Protein AF-A0A1Q7WWD0-F1 (afdb_monomer_lite)

Sequence (145 aa):
MQFYPPGFSPFISQISCDKTHWCASLHINSLECTLGFKFCNPACTEPTNFAFIQMNGIPTGPPGPASANASTFTPNPETLFMNQGDNLRITIKDTPVGLINIIDDLTTGKSGFMVASAKNGFQSLHVKNCSPVNFSFHPEFSTAK

Structure (mmCIF, N/CA/C/O backbone):
data_AF-A0A1Q7WWD0-F1
#
_entry.id   AF-A0A1Q7WWD0-F1
#
loop_
_atom_site.group_PDB
_atom_site.id
_atom_site.type_symbol
_atom_site.label_atom_id
_atom_site.label_alt_id
_atom_site.label_comp_id
_atom_site.label_asym_id
_atom_site.label_entity_id
_atom_site.label_seq_id
_atom_site.pdbx_PDB_ins_code
_atom_site.Cartn_x
_atom_site.Cartn_y
_atom_site.Cartn_z
_atom_site.occupancy
_atom_site.B_iso_or_equiv
_atom_site.auth_seq_id
_atom_site.auth_comp_id
_atom_site.auth_asym_id
_atom_site.auth_atom_id
_atom_site.pdbx_PDB_model_num
ATOM 1 N N . MET A 1 1 ? 3.631 -3.968 3.513 1.00 93.25 1 MET A N 1
ATOM 2 C CA . MET A 1 1 ? 2.602 -3.159 4.204 1.00 93.25 1 MET A CA 1
ATOM 3 C C . MET A 1 1 ? 3.302 -2.214 5.160 1.00 93.25 1 MET A C 1
ATOM 5 O O . MET A 1 1 ? 4.271 -2.641 5.774 1.00 93.25 1 MET A O 1
ATOM 9 N N . GLN A 1 2 ? 2.842 -0.972 5.274 1.00 96.00 2 GLN A N 1
ATOM 10 C CA . GLN A 1 2 ? 3.433 0.042 6.150 1.00 96.00 2 GLN A CA 1
ATOM 11 C C . GLN A 1 2 ? 2.339 0.785 6.919 1.00 96.00 2 GLN A C 1
ATOM 13 O O . GLN A 1 2 ? 1.293 1.078 6.348 1.00 96.00 2 GLN A O 1
ATOM 18 N N . PHE A 1 3 ? 2.588 1.079 8.197 1.00 96.94 3 PHE A N 1
ATOM 19 C CA . PHE A 1 3 ? 1.743 1.938 9.029 1.00 96.94 3 PHE A CA 1
ATOM 20 C C . PHE A 1 3 ? 2.274 3.368 9.042 1.00 96.94 3 PHE A C 1
ATOM 22 O O . PHE A 1 3 ? 3.485 3.584 8.985 1.00 96.94 3 PHE A O 1
ATOM 29 N N . TYR A 1 4 ? 1.365 4.327 9.179 1.00 97.00 4 TYR A N 1
ATOM 30 C CA . TYR A 1 4 ? 1.680 5.747 9.222 1.00 97.00 4 TYR A CA 1
ATOM 31 C C . TYR A 1 4 ? 1.057 6.396 10.459 1.00 97.00 4 TYR A C 1
ATOM 33 O O . TYR A 1 4 ? -0.149 6.227 10.673 1.00 97.00 4 TYR A O 1
ATOM 41 N N . PRO A 1 5 ? 1.852 7.115 11.274 1.00 96.31 5 PRO A N 1
ATOM 42 C CA . PRO A 1 5 ? 1.366 7.745 12.494 1.00 96.31 5 PRO A CA 1
ATOM 43 C C . PRO A 1 5 ? 0.474 8.953 12.181 1.00 96.31 5 PRO A C 1
ATOM 45 O O . PRO A 1 5 ? 0.606 9.538 11.103 1.00 96.31 5 PRO A O 1
ATOM 48 N N . PRO A 1 6 ? -0.388 9.381 13.117 1.00 96.19 6 PRO A N 1
ATOM 49 C CA . PRO A 1 6 ? -1.139 10.630 12.999 1.00 96.19 6 PRO A CA 1
ATOM 50 C C . PRO A 1 6 ? -0.253 11.884 13.129 1.00 96.19 6 PRO A C 1
ATOM 52 O O . PRO A 1 6 ? 0.865 11.826 13.639 1.00 96.19 6 PRO A O 1
ATOM 55 N N . GLY A 1 7 ? -0.788 13.042 12.722 1.00 93.12 7 GLY A N 1
ATOM 56 C CA . GLY A 1 7 ? -0.277 14.374 13.097 1.00 93.12 7 GLY A CA 1
ATOM 57 C C . GLY A 1 7 ? 0.348 15.196 11.964 1.00 93.12 7 GLY A C 1
ATOM 58 O O . GLY A 1 7 ? 0.242 16.422 11.971 1.00 93.12 7 GLY A O 1
ATOM 59 N N . PHE A 1 8 ? 0.909 14.549 10.944 1.00 89.94 8 PHE A N 1
ATOM 60 C CA . PHE A 1 8 ? 1.587 15.182 9.807 1.00 89.94 8 PHE A CA 1
ATOM 61 C C . PHE A 1 8 ? 0.764 15.012 8.523 1.00 89.94 8 PHE A C 1
ATOM 63 O O . PHE A 1 8 ? 1.208 14.402 7.557 1.00 89.94 8 PHE A O 1
ATOM 70 N N . SER A 1 9 ? -0.485 15.476 8.533 1.00 90.75 9 SER A N 1
ATOM 71 C CA . SER A 1 9 ? -1.386 15.441 7.368 1.00 90.75 9 SER A CA 1
ATOM 72 C C . SER A 1 9 ? -1.182 16.682 6.482 1.00 90.75 9 SER A C 1
ATOM 74 O O . SER A 1 9 ? -0.931 17.757 7.036 1.00 90.75 9 SER A O 1
ATOM 76 N N . PRO A 1 10 ? -1.379 16.611 5.147 1.00 92.44 10 PRO A N 1
ATOM 77 C CA . PRO A 1 10 ? -1.890 15.474 4.366 1.00 92.44 10 PRO A CA 1
ATOM 78 C C . PRO A 1 10 ? -0.797 14.576 3.770 1.00 92.44 10 PRO A C 1
ATOM 80 O O . PRO A 1 10 ? 0.284 15.042 3.422 1.00 92.44 10 PRO A O 1
ATOM 83 N N . PHE A 1 11 ? -1.127 13.299 3.563 1.00 93.81 11 PHE A N 1
ATOM 84 C CA . PHE A 1 11 ? -0.194 12.267 3.097 1.00 93.81 11 PHE A CA 1
ATOM 85 C C . PHE A 1 11 ? 0.538 12.616 1.791 1.00 93.81 11 PHE A C 1
ATOM 87 O O . PHE A 1 11 ? 1.713 12.314 1.647 1.00 93.81 11 PHE A O 1
ATOM 94 N N . ILE A 1 12 ? -0.121 13.299 0.851 1.00 91.50 12 ILE A N 1
ATOM 95 C CA . ILE A 1 12 ? 0.468 13.660 -0.450 1.00 91.50 12 ILE A CA 1
ATOM 96 C C . ILE A 1 12 ? 1.745 14.517 -0.356 1.00 91.50 12 ILE A C 1
ATOM 98 O O . ILE A 1 12 ? 2.542 14.526 -1.289 1.00 91.50 12 ILE A O 1
ATOM 102 N N . SER A 1 13 ? 1.946 15.246 0.743 1.00 91.62 13 SER A N 1
ATOM 103 C CA . SER A 1 13 ? 3.125 16.099 0.957 1.00 91.62 13 SER A CA 1
ATOM 104 C C . SER A 1 13 ? 3.831 15.856 2.291 1.00 91.62 13 SER A C 1
ATOM 106 O O . SER A 1 13 ? 4.805 16.539 2.602 1.00 91.62 13 SER A O 1
ATOM 108 N N . GLN A 1 14 ? 3.327 14.922 3.094 1.00 93.12 14 GLN A N 1
ATOM 109 C CA . GLN A 1 14 ? 3.801 14.607 4.438 1.00 93.12 14 GLN A CA 1
ATOM 110 C C . GLN A 1 14 ? 3.719 13.085 4.649 1.00 93.12 14 GLN A C 1
ATOM 112 O O . GLN A 1 14 ? 3.901 12.329 3.702 1.00 93.12 14 GLN A O 1
ATOM 117 N N . ILE A 1 15 ? 3.482 12.607 5.876 1.00 89.88 15 ILE A N 1
ATOM 118 C CA . ILE A 1 15 ? 3.511 11.167 6.187 1.00 89.88 15 ILE A CA 1
ATOM 119 C C . ILE A 1 15 ? 2.213 10.623 6.784 1.00 89.88 15 ILE A C 1
ATOM 121 O O . ILE A 1 15 ? 2.095 9.410 6.901 1.00 89.88 15 ILE A O 1
ATOM 125 N N . SER A 1 16 ? 1.244 11.462 7.166 1.00 93.56 16 SER A N 1
ATOM 126 C CA . SER A 1 16 ? 0.027 11.015 7.862 1.00 93.56 16 SER A CA 1
ATOM 127 C C . SER A 1 16 ? -1.222 11.116 6.992 1.00 93.56 16 SER A C 1
ATOM 129 O O . SER A 1 16 ? -1.396 12.073 6.238 1.00 93.56 16 SER A O 1
ATOM 131 N N . CYS A 1 17 ? -2.139 10.159 7.153 1.00 93.56 17 CYS A N 1
ATOM 132 C CA . CYS A 1 17 ? -3.445 10.197 6.493 1.00 93.56 17 CYS A CA 1
ATOM 133 C C . CYS A 1 17 ? -4.377 11.267 7.072 1.00 93.56 17 CYS A C 1
ATOM 135 O O . CYS A 1 17 ? -5.096 11.917 6.318 1.00 93.56 17 CYS A O 1
ATOM 137 N N . ASP A 1 18 ? -4.356 11.459 8.392 1.00 94.00 18 ASP A N 1
ATOM 138 C CA . ASP A 1 18 ? -5.056 12.549 9.066 1.00 94.00 18 ASP A CA 1
ATOM 139 C C . ASP A 1 18 ? -4.302 13.004 10.339 1.00 94.00 18 ASP A C 1
ATOM 141 O O . ASP A 1 18 ? -3.117 12.710 10.535 1.00 94.00 18 ASP A O 1
ATOM 145 N N . LYS A 1 19 ? -4.965 13.801 11.185 1.00 94.69 19 LYS A N 1
ATOM 146 C CA . LYS A 1 19 ? -4.366 14.381 12.395 1.00 94.69 19 LYS A CA 1
ATOM 147 C C . LYS A 1 19 ? -4.439 13.493 13.640 1.00 94.69 19 LYS A C 1
ATOM 149 O O . LYS A 1 19 ? -3.732 13.798 14.594 1.00 94.69 19 LYS A O 1
ATOM 154 N N . THR A 1 20 ? -5.286 12.467 13.677 1.00 96.69 20 THR A N 1
ATOM 155 C CA . THR A 1 20 ? -5.661 11.781 14.932 1.00 96.69 20 THR A CA 1
ATOM 156 C C . THR A 1 20 ? -5.610 10.262 14.860 1.00 96.69 20 THR A C 1
ATOM 158 O O . THR A 1 20 ? -5.529 9.617 15.902 1.00 96.69 20 THR A O 1
ATOM 161 N N . HIS A 1 21 ? -5.617 9.689 13.663 1.00 97.75 21 HIS A N 1
ATOM 162 C CA . HIS A 1 21 ? -5.656 8.258 13.433 1.00 97.75 21 HIS A CA 1
ATOM 163 C C . HIS A 1 21 ? -4.414 7.768 12.682 1.00 97.75 21 HIS A C 1
ATOM 165 O O . HIS A 1 21 ? -3.835 8.445 11.828 1.00 97.75 21 HIS A O 1
ATOM 171 N N . TRP A 1 22 ? -4.037 6.534 12.983 1.00 97.94 22 TRP A N 1
ATOM 172 C CA . TRP A 1 22 ? -3.152 5.735 12.157 1.00 97.94 22 TRP A CA 1
ATOM 173 C C . TRP A 1 22 ? -3.873 5.300 10.885 1.00 97.94 22 TRP A C 1
ATOM 175 O O . TRP A 1 22 ? -5.083 5.074 10.869 1.00 97.94 22 TRP A O 1
ATOM 185 N N . CYS A 1 23 ? -3.099 5.094 9.832 1.00 97.62 23 CYS A N 1
ATOM 186 C CA . CYS A 1 23 ? -3.538 4.388 8.637 1.00 97.62 23 CYS A CA 1
ATOM 187 C C . CYS A 1 23 ? -2.437 3.431 8.179 1.00 97.62 23 CYS A C 1
ATOM 189 O O . CYS A 1 23 ? -1.315 3.456 8.692 1.00 97.62 23 CYS A O 1
ATOM 191 N N . ALA A 1 24 ? -2.746 2.588 7.200 1.00 98.25 24 ALA A N 1
ATOM 192 C CA . ALA A 1 24 ? -1.772 1.690 6.601 1.00 98.25 24 ALA A CA 1
ATOM 193 C C . ALA A 1 24 ? -1.878 1.683 5.076 1.00 98.25 24 ALA A C 1
ATOM 195 O O . ALA A 1 24 ? -2.928 2.005 4.516 1.00 98.25 24 ALA A O 1
ATOM 196 N N . SER A 1 25 ? -0.803 1.276 4.407 1.00 97.69 25 SER A N 1
ATOM 197 C CA . SER A 1 25 ? -0.771 1.052 2.962 1.00 97.69 25 SER A CA 1
ATOM 198 C C . SER A 1 25 ? -0.156 -0.300 2.602 1.00 97.69 25 SER A C 1
ATOM 200 O O . SER A 1 25 ? 0.670 -0.872 3.326 1.00 97.69 25 SER A O 1
ATOM 202 N N . LEU A 1 26 ? -0.550 -0.810 1.439 1.00 97.88 26 LEU A N 1
ATOM 203 C CA . LEU A 1 26 ? 0.172 -1.829 0.703 1.00 97.88 26 LEU A CA 1
ATOM 204 C C . LEU A 1 26 ? 1.100 -1.145 -0.305 1.00 97.88 26 LEU A C 1
ATOM 206 O O . LEU A 1 26 ? 0.650 -0.551 -1.283 1.00 97.88 26 LEU A O 1
ATOM 210 N N . HIS A 1 27 ? 2.398 -1.256 -0.034 1.00 93.56 27 HIS A N 1
ATOM 211 C CA . HIS A 1 27 ? 3.484 -0.702 -0.831 1.00 93.56 27 HIS A CA 1
ATOM 212 C C . HIS A 1 27 ? 4.318 -1.832 -1.438 1.00 93.56 27 HIS A C 1
ATOM 214 O O . HIS A 1 27 ? 4.706 -2.744 -0.699 1.00 93.56 27 HIS A O 1
ATOM 220 N N . ILE A 1 28 ? 4.565 -1.796 -2.752 1.00 94.44 28 ILE A N 1
ATOM 221 C CA . ILE A 1 28 ? 5.385 -2.793 -3.464 1.00 94.44 28 ILE A CA 1
ATOM 222 C C . ILE A 1 28 ? 6.285 -2.102 -4.489 1.00 94.44 28 ILE A C 1
ATOM 224 O O . ILE A 1 28 ? 5.795 -1.437 -5.404 1.00 94.44 28 ILE A O 1
ATOM 228 N N . ASN A 1 29 ? 7.590 -2.342 -4.384 1.00 90.38 29 ASN A N 1
ATOM 229 C CA . ASN A 1 29 ? 8.594 -1.889 -5.339 1.00 90.38 29 ASN A CA 1
ATOM 230 C C . ASN A 1 29 ? 8.903 -3.005 -6.345 1.00 90.38 29 ASN A C 1
ATOM 232 O O . ASN A 1 29 ? 9.156 -4.145 -5.958 1.00 90.38 29 ASN A O 1
ATOM 236 N N . SER A 1 30 ? 8.882 -2.677 -7.638 1.00 88.81 30 SER A N 1
ATOM 237 C CA . SER A 1 30 ? 9.383 -3.568 -8.693 1.00 88.81 30 SER A CA 1
ATOM 238 C C . SER A 1 30 ? 10.900 -3.434 -8.871 1.00 88.81 30 SER A C 1
ATOM 240 O O . SER A 1 30 ? 11.529 -2.515 -8.350 1.00 88.81 30 SER A O 1
ATOM 242 N N . LEU A 1 31 ? 11.496 -4.357 -9.627 1.00 88.56 31 LEU A N 1
ATOM 243 C CA . LEU A 1 31 ? 12.927 -4.353 -9.920 1.00 88.56 31 LEU A CA 1
ATOM 244 C C . LEU A 1 31 ? 13.331 -3.126 -10.763 1.00 88.56 31 LEU A C 1
ATOM 246 O O . LEU A 1 31 ? 12.938 -3.015 -11.922 1.00 88.56 31 LEU A O 1
ATOM 250 N N . GLU A 1 32 ? 14.167 -2.249 -10.207 1.00 89.19 32 GLU A N 1
ATOM 251 C CA . GLU A 1 32 ? 14.778 -1.113 -10.925 1.00 89.19 32 GLU A CA 1
ATOM 252 C C . GLU A 1 32 ? 16.126 -1.474 -11.569 1.00 89.19 32 GLU A C 1
ATOM 254 O O . GLU A 1 32 ? 16.470 -0.998 -12.655 1.00 89.19 32 GLU A O 1
ATOM 259 N N . CYS A 1 33 ? 16.902 -2.322 -10.893 1.00 91.06 33 CYS A N 1
ATOM 260 C CA . CYS A 1 33 ? 18.283 -2.621 -11.247 1.00 91.06 33 CYS A CA 1
ATOM 261 C C . CYS A 1 33 ? 18.516 -4.122 -11.382 1.00 91.06 33 CYS A C 1
ATOM 263 O O . CYS A 1 33 ? 17.983 -4.928 -10.625 1.00 91.06 33 CYS A O 1
ATOM 265 N N . THR A 1 34 ? 19.395 -4.514 -12.298 1.00 90.00 34 THR A N 1
ATOM 266 C CA . THR A 1 34 ? 19.917 -5.888 -12.331 1.00 90.00 34 THR A CA 1
ATOM 267 C C . THR A 1 34 ? 20.870 -6.143 -11.158 1.00 90.00 34 THR A C 1
ATOM 269 O O . THR A 1 34 ? 21.444 -5.203 -10.605 1.00 90.00 34 THR A O 1
ATOM 272 N N . LEU A 1 35 ? 21.097 -7.419 -10.826 1.00 90.25 35 LEU A N 1
ATOM 273 C CA . LEU A 1 35 ? 21.993 -7.839 -9.746 1.00 90.25 35 LEU A CA 1
ATOM 274 C C . LEU A 1 35 ? 23.365 -7.142 -9.812 1.00 90.25 35 LEU A C 1
ATOM 276 O O . LEU A 1 35 ? 24.020 -7.123 -10.857 1.00 90.25 35 LEU A O 1
ATOM 280 N N . GLY A 1 36 ? 23.807 -6.600 -8.674 1.00 91.25 36 GLY A N 1
ATOM 281 C CA . GLY A 1 36 ? 25.077 -5.878 -8.563 1.00 91.25 36 GLY A CA 1
ATOM 282 C C . GLY A 1 36 ? 25.090 -4.525 -9.277 1.00 91.25 36 GLY A C 1
ATOM 283 O O . GLY A 1 36 ? 26.165 -4.058 -9.637 1.00 91.25 36 GLY A O 1
ATOM 284 N N . PHE A 1 37 ? 23.919 -3.927 -9.527 1.00 91.06 37 PHE A N 1
ATOM 285 C CA . PHE A 1 37 ? 23.762 -2.610 -10.159 1.00 91.06 37 PHE A CA 1
ATOM 286 C C . PHE A 1 37 ? 24.415 -2.491 -11.547 1.00 91.06 37 PHE A C 1
ATOM 288 O O . PHE A 1 37 ? 24.726 -1.394 -12.001 1.00 91.06 37 PHE A O 1
ATOM 295 N N . LYS A 1 38 ? 24.598 -3.614 -12.262 1.00 92.75 38 LYS A N 1
ATOM 296 C CA . LYS A 1 38 ? 25.200 -3.626 -13.614 1.00 92.75 38 LYS A CA 1
ATOM 297 C C . LYS A 1 38 ? 24.422 -2.778 -14.622 1.00 92.75 38 LYS A C 1
ATOM 299 O O . LYS A 1 38 ? 24.983 -2.292 -15.597 1.00 92.75 38 LYS A O 1
ATOM 304 N N . PHE A 1 39 ? 23.126 -2.642 -14.384 1.00 90.94 39 PHE A N 1
ATOM 305 C CA . PHE A 1 39 ? 22.220 -1.759 -15.086 1.00 90.94 39 PHE A CA 1
ATOM 306 C C . PHE A 1 39 ? 21.150 -1.299 -14.099 1.00 90.94 39 PHE A C 1
ATOM 308 O O . PHE A 1 39 ? 20.578 -2.134 -13.395 1.00 90.94 39 PHE A O 1
ATOM 315 N N . CYS A 1 40 ? 20.884 0.001 -14.092 1.00 91.69 40 CYS A N 1
ATOM 316 C CA . CYS A 1 40 ? 19.766 0.649 -13.419 1.00 91.69 40 CYS A CA 1
ATOM 317 C C . CYS A 1 40 ? 19.140 1.615 -14.417 1.00 91.69 40 CYS A C 1
ATOM 319 O O . CYS A 1 40 ? 19.865 2.257 -15.183 1.00 91.69 40 CYS A O 1
ATOM 321 N N . ASN A 1 41 ? 17.817 1.717 -14.415 1.00 90.50 41 ASN A N 1
ATOM 322 C CA . ASN A 1 41 ? 17.120 2.615 -15.319 1.00 90.50 41 ASN A CA 1
ATOM 323 C C . ASN A 1 41 ? 16.642 3.873 -14.581 1.00 90.50 41 ASN A C 1
ATOM 325 O O . ASN A 1 41 ? 15.585 3.834 -13.952 1.00 90.50 41 ASN A O 1
ATOM 329 N N . PRO A 1 42 ? 17.362 5.005 -14.692 1.00 90.31 42 PRO A N 1
ATOM 330 C CA . PRO A 1 42 ? 17.016 6.222 -13.960 1.00 90.31 42 PRO A CA 1
ATOM 331 C C . PRO A 1 42 ? 15.710 6.873 -14.443 1.00 90.31 42 PRO A C 1
ATOM 333 O O . PRO A 1 42 ? 15.234 7.819 -13.825 1.00 90.31 42 PRO A O 1
ATOM 336 N N . ALA A 1 43 ? 15.115 6.400 -15.545 1.00 89.94 43 ALA A N 1
ATOM 337 C CA . ALA A 1 43 ? 13.822 6.895 -16.014 1.00 89.94 43 ALA A CA 1
ATOM 338 C C . ALA A 1 43 ? 12.637 6.390 -15.167 1.00 89.94 43 ALA A C 1
ATOM 340 O O . ALA A 1 43 ? 11.543 6.939 -15.271 1.00 89.94 43 ALA A O 1
ATOM 341 N N . CYS A 1 44 ? 12.835 5.357 -14.343 1.00 88.44 44 CYS A N 1
ATOM 342 C CA . CYS A 1 44 ? 11.821 4.839 -13.427 1.00 88.44 44 CYS A CA 1
ATOM 343 C C . CYS A 1 44 ? 12.447 4.353 -12.118 1.00 88.44 44 CYS A C 1
ATOM 345 O O . CYS A 1 44 ? 12.335 3.180 -11.758 1.00 88.44 44 CYS A O 1
ATOM 347 N N . THR A 1 45 ? 13.099 5.279 -11.416 1.00 87.81 45 THR A N 1
ATOM 348 C CA . THR A 1 45 ? 13.670 5.023 -10.095 1.00 87.81 45 THR A CA 1
ATOM 349 C C . THR A 1 45 ? 12.597 4.667 -9.075 1.00 87.81 45 THR A C 1
ATOM 351 O O . THR A 1 45 ? 11.531 5.280 -9.052 1.00 87.81 45 THR A O 1
ATOM 354 N N . GLU A 1 46 ? 12.882 3.643 -8.269 1.00 86.38 46 GLU A N 1
ATOM 355 C CA . GLU A 1 46 ? 11.997 3.096 -7.242 1.00 86.38 46 GLU A CA 1
ATOM 356 C C . GLU A 1 46 ? 10.552 2.888 -7.741 1.00 86.38 46 GLU A C 1
ATOM 358 O O . GLU A 1 46 ? 9.625 3.527 -7.236 1.00 86.38 46 GLU A O 1
ATOM 363 N N . PRO A 1 47 ? 10.318 1.992 -8.725 1.00 90.81 47 PRO A N 1
ATOM 364 C CA . PRO A 1 47 ? 9.016 1.815 -9.363 1.00 90.81 47 PRO A CA 1
ATOM 365 C C . PRO A 1 47 ? 8.000 1.262 -8.360 1.00 90.81 4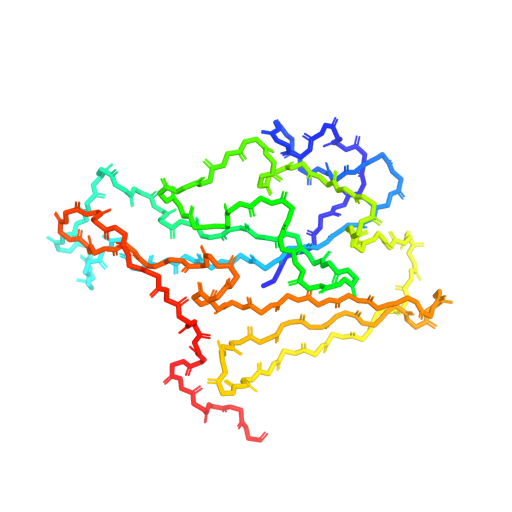7 PRO A C 1
ATOM 367 O O . PRO A 1 47 ? 7.898 0.055 -8.117 1.00 90.81 47 PRO A O 1
ATOM 370 N N . THR A 1 48 ? 7.269 2.193 -7.764 1.00 94.19 48 THR A N 1
ATOM 371 C CA . THR A 1 48 ? 6.520 2.010 -6.531 1.00 94.19 48 THR A CA 1
ATOM 372 C C . THR A 1 48 ? 5.031 1.909 -6.803 1.00 94.19 48 THR A C 1
ATOM 374 O O . THR A 1 48 ? 4.439 2.800 -7.407 1.00 94.19 48 THR A O 1
ATOM 377 N N . ASN A 1 49 ? 4.411 0.852 -6.287 1.00 97.56 49 ASN A N 1
ATOM 378 C CA . ASN A 1 49 ? 2.967 0.793 -6.129 1.00 97.56 49 ASN A CA 1
ATOM 379 C C . ASN A 1 49 ? 2.575 1.282 -4.739 1.00 97.56 49 ASN A C 1
ATOM 381 O O . ASN A 1 49 ? 3.211 0.897 -3.755 1.00 97.56 49 ASN A O 1
ATOM 385 N N . PHE A 1 50 ? 1.483 2.037 -4.652 1.00 97.62 50 PHE A N 1
ATOM 386 C CA . PHE A 1 50 ? 0.936 2.514 -3.386 1.00 97.62 50 PHE A CA 1
ATOM 387 C C . PHE A 1 50 ? -0.589 2.403 -3.367 1.00 97.62 50 PHE A C 1
ATOM 389 O O . PHE A 1 50 ? -1.270 2.946 -4.231 1.00 97.62 50 PHE A O 1
ATOM 396 N N . ALA A 1 51 ? -1.140 1.753 -2.344 1.00 98.44 51 ALA A N 1
ATOM 397 C CA . ALA A 1 51 ? -2.571 1.783 -2.058 1.00 98.44 51 ALA A CA 1
ATOM 398 C C . ALA A 1 51 ? -2.805 1.781 -0.549 1.00 98.44 51 ALA A C 1
ATOM 400 O O . ALA A 1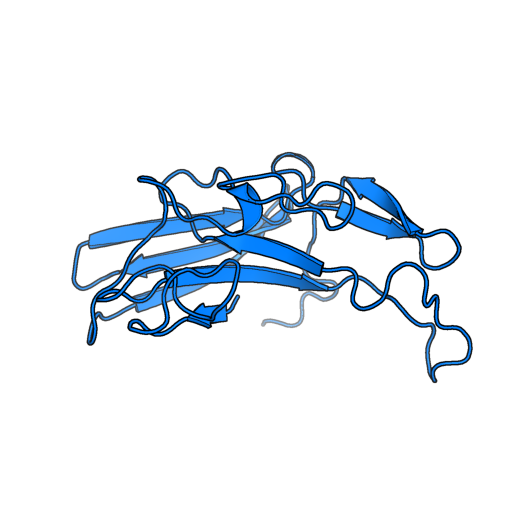 51 ? -2.243 0.941 0.152 1.00 98.44 51 ALA A O 1
ATOM 401 N N . PHE A 1 52 ? -3.665 2.658 -0.036 1.00 98.44 52 PHE A N 1
ATOM 402 C CA . PHE A 1 52 ? -4.119 2.553 1.353 1.00 98.44 52 PHE A CA 1
ATOM 403 C C . PHE A 1 52 ? -4.842 1.221 1.603 1.00 98.44 52 PHE A C 1
ATOM 405 O O . PHE A 1 52 ? -5.436 0.646 0.693 1.00 98.44 52 PHE A O 1
ATOM 412 N N . ILE A 1 53 ? -4.827 0.739 2.845 1.00 98.75 53 ILE A N 1
ATOM 413 C CA . ILE A 1 53 ? -5.731 -0.327 3.283 1.00 98.75 53 ILE A CA 1
ATOM 414 C C . ILE A 1 53 ? -7.153 0.241 3.318 1.00 98.75 53 ILE A C 1
ATOM 416 O O . ILE A 1 53 ? -7.390 1.307 3.889 1.00 98.75 53 ILE A O 1
ATOM 420 N N . GLN A 1 54 ? -8.086 -0.454 2.668 1.00 98.81 54 GLN A N 1
ATOM 421 C CA . GLN A 1 54 ? -9.450 0.023 2.440 1.00 98.81 54 GLN A CA 1
ATOM 422 C C . GLN A 1 54 ? -10.450 -0.970 3.020 1.00 98.81 54 GLN A C 1
ATOM 424 O O . GLN A 1 54 ? -10.264 -2.180 2.908 1.00 98.81 54 GLN A O 1
ATOM 429 N N . MET A 1 55 ? -11.536 -0.482 3.606 1.00 98.81 55 MET A N 1
ATOM 430 C CA . MET A 1 55 ? -12.616 -1.312 4.146 1.00 98.81 55 MET A CA 1
ATOM 431 C C . MET A 1 55 ? -13.318 -2.120 3.043 1.00 98.81 55 MET A C 1
ATOM 433 O O . MET A 1 55 ? -13.776 -3.234 3.283 1.00 98.81 55 MET A O 1
ATOM 437 N N . ASN A 1 56 ? -13.322 -1.608 1.809 1.00 98.56 56 ASN A N 1
ATOM 438 C CA . ASN A 1 56 ? -13.910 -2.262 0.638 1.00 98.56 56 ASN A CA 1
ATOM 439 C C . ASN A 1 56 ? -12.883 -2.903 -0.323 1.00 98.56 56 ASN A C 1
ATOM 441 O O . ASN A 1 56 ? -13.272 -3.493 -1.332 1.00 98.56 56 ASN A O 1
ATOM 445 N N . GLY A 1 57 ? -11.580 -2.775 -0.046 1.00 98.25 57 GLY A N 1
ATOM 446 C CA . GLY A 1 57 ? -10.503 -3.299 -0.895 1.00 98.25 57 GLY A CA 1
ATOM 447 C C . GLY A 1 57 ? -10.290 -2.594 -2.243 1.00 98.25 57 GLY A C 1
ATOM 448 O O . GLY A 1 57 ? -9.527 -3.111 -3.064 1.00 98.25 57 GLY A O 1
ATOM 449 N N . ILE A 1 58 ? -10.934 -1.446 -2.484 1.00 98.62 58 ILE A N 1
ATOM 450 C CA . ILE A 1 58 ? -10.815 -0.648 -3.714 1.00 98.62 58 ILE A CA 1
ATOM 451 C C . ILE A 1 58 ? -9.852 0.521 -3.461 1.00 98.62 58 ILE A C 1
ATOM 453 O O . ILE A 1 58 ? -10.153 1.356 -2.612 1.00 98.62 58 ILE A O 1
ATOM 457 N N . PRO A 1 59 ? -8.719 0.630 -4.180 1.00 98.50 59 PRO A N 1
ATOM 458 C CA . PRO A 1 59 ? -7.769 1.728 -3.995 1.00 98.50 59 PRO A CA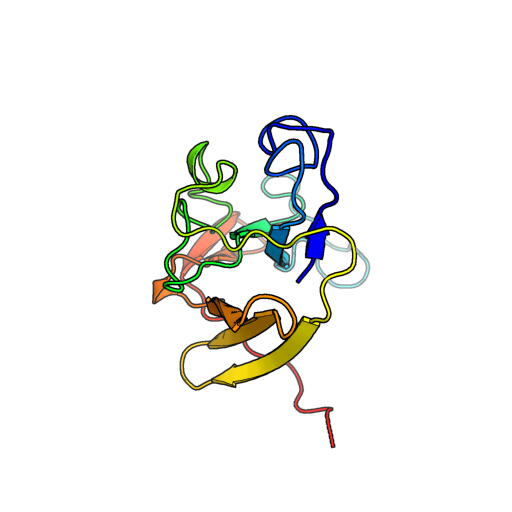 1
ATOM 459 C C . PRO A 1 59 ? -8.404 3.120 -4.137 1.00 98.50 59 PRO A C 1
ATOM 461 O O . PRO A 1 59 ? -9.270 3.334 -4.984 1.00 98.50 59 PRO A O 1
ATOM 464 N N . THR A 1 60 ? -7.916 4.095 -3.363 1.00 98.25 60 THR A N 1
ATOM 465 C CA . THR A 1 60 ? -8.369 5.500 -3.433 1.00 98.25 60 THR A CA 1
ATOM 466 C C . THR A 1 60 ? -8.070 6.160 -4.783 1.00 98.25 60 THR A C 1
ATOM 468 O O . THR A 1 60 ? -8.762 7.086 -5.199 1.00 98.25 60 THR A O 1
ATOM 471 N N . GLY A 1 61 ? -7.045 5.666 -5.476 1.00 98.25 61 GLY A N 1
ATOM 472 C CA . GLY A 1 61 ? -6.648 6.020 -6.831 1.00 98.25 61 GLY A CA 1
ATOM 473 C C . GLY A 1 61 ? -5.812 4.892 -7.450 1.00 98.25 61 GLY A C 1
ATOM 474 O O . GLY A 1 61 ? -5.543 3.896 -6.776 1.00 98.25 61 GLY A O 1
ATOM 475 N N . PRO A 1 62 ? -5.415 5.015 -8.726 1.00 98.12 62 PRO A N 1
ATOM 476 C CA . PRO A 1 62 ? -4.633 3.994 -9.419 1.00 98.12 62 PRO A CA 1
ATOM 477 C C . PRO A 1 62 ? -3.290 3.746 -8.707 1.00 98.12 62 PRO A C 1
ATOM 479 O O . PRO A 1 62 ? -2.465 4.653 -8.647 1.00 98.12 62 PRO A O 1
ATOM 482 N N . PRO A 1 63 ? -3.030 2.533 -8.193 1.00 97.81 63 PRO A N 1
ATOM 483 C CA . PRO A 1 63 ? -1.874 2.302 -7.336 1.00 97.81 63 PRO A CA 1
ATOM 484 C C . PRO A 1 63 ? -0.563 2.146 -8.105 1.00 97.81 63 PRO A C 1
ATOM 486 O O . PRO A 1 63 ? 0.498 2.267 -7.501 1.00 97.81 63 PRO A O 1
ATOM 489 N N . GLY A 1 64 ? -0.619 1.849 -9.408 1.00 97.38 64 GLY A N 1
ATOM 490 C CA . GLY A 1 64 ? 0.554 1.587 -10.237 1.00 97.38 64 GLY A CA 1
ATOM 491 C C . GLY A 1 64 ? 1.392 2.837 -10.548 1.00 97.38 64 GLY A C 1
ATOM 492 O O . GLY A 1 64 ? 0.815 3.888 -10.849 1.00 97.38 64 GLY A O 1
ATOM 493 N N . PRO A 1 65 ? 2.738 2.735 -10.558 1.00 95.12 65 PRO A N 1
ATOM 494 C CA . PRO A 1 65 ? 3.654 3.875 -10.690 1.00 95.12 65 PRO A CA 1
ATOM 495 C C . PRO A 1 65 ? 3.476 4.703 -11.967 1.00 95.12 65 PRO A C 1
ATOM 497 O O . PRO A 1 65 ? 3.737 5.900 -11.950 1.00 95.12 65 PRO A O 1
ATOM 500 N N . ALA A 1 66 ? 3.022 4.105 -13.074 1.00 94.69 66 ALA A N 1
ATOM 501 C CA . ALA A 1 66 ? 2.817 4.845 -14.322 1.00 94.69 66 ALA A CA 1
ATOM 502 C C . ALA A 1 66 ? 1.486 5.614 -14.360 1.00 94.69 66 ALA A C 1
ATOM 504 O O . ALA A 1 66 ? 1.285 6.460 -15.229 1.00 94.69 66 ALA A O 1
ATOM 505 N N . SER A 1 67 ? 0.562 5.296 -13.452 1.00 96.12 67 SER A N 1
ATOM 506 C CA . SER A 1 67 ? -0.796 5.851 -13.417 1.00 96.12 67 SER A CA 1
ATOM 507 C C . SER A 1 67 ? -1.120 6.631 -12.144 1.00 96.12 67 SER A C 1
ATOM 509 O O . SER A 1 67 ? -2.166 7.279 -12.100 1.00 96.12 67 SER A O 1
ATOM 511 N N . ALA A 1 68 ? -0.253 6.565 -11.130 1.00 96.25 68 ALA A N 1
ATOM 512 C CA . ALA A 1 68 ? -0.446 7.210 -9.841 1.00 96.25 68 ALA A CA 1
ATOM 513 C C . ALA A 1 68 ? -0.748 8.707 -9.995 1.00 96.25 68 ALA A C 1
ATOM 515 O O . ALA A 1 68 ? -0.202 9.411 -10.845 1.00 96.25 68 ALA A O 1
ATOM 516 N N . ASN A 1 69 ? -1.650 9.196 -9.155 1.00 97.19 69 ASN A N 1
ATOM 517 C CA . ASN A 1 69 ? -2.137 10.570 -9.183 1.00 97.19 69 ASN A CA 1
ATOM 518 C C . ASN A 1 69 ? -2.460 11.056 -7.762 1.00 97.19 69 ASN A C 1
ATOM 520 O O . ASN A 1 69 ? -2.277 10.327 -6.788 1.00 97.19 69 ASN A O 1
ATOM 524 N N . ALA A 1 70 ? -2.982 12.277 -7.623 1.00 97.12 70 ALA A N 1
ATOM 525 C CA . ALA A 1 70 ? -3.289 12.846 -6.309 1.00 97.12 70 ALA A CA 1
ATOM 526 C C . ALA A 1 70 ? -4.224 11.961 -5.456 1.00 97.12 70 ALA A C 1
ATOM 528 O O . ALA A 1 70 ? -4.028 11.846 -4.245 1.00 97.12 70 ALA A O 1
ATOM 529 N N . SER A 1 71 ? -5.194 11.276 -6.072 1.00 97.69 71 SER A N 1
ATOM 530 C CA . SER A 1 71 ? -6.118 10.375 -5.371 1.00 97.69 71 SER A CA 1
ATOM 531 C C . SER A 1 71 ? -5.429 9.126 -4.816 1.00 97.69 71 SER A C 1
ATOM 533 O O . SER A 1 71 ? -5.876 8.580 -3.813 1.00 97.69 71 SER A O 1
ATOM 535 N N . THR A 1 72 ? -4.304 8.704 -5.401 1.00 97.81 72 THR A N 1
ATOM 536 C CA . THR A 1 72 ? -3.486 7.580 -4.893 1.00 97.81 72 THR A CA 1
ATOM 537 C C . THR A 1 72 ? -2.973 7.862 -3.479 1.00 97.81 72 THR A C 1
ATOM 539 O O . THR A 1 72 ? -2.882 6.960 -2.653 1.00 97.81 72 THR A O 1
ATOM 542 N N . PHE A 1 73 ? -2.720 9.139 -3.184 1.00 97.06 73 PHE A N 1
ATOM 543 C CA . PHE A 1 73 ? -2.140 9.625 -1.931 1.00 97.06 73 PHE A CA 1
ATOM 544 C C . PHE A 1 73 ? -3.133 10.423 -1.077 1.00 97.06 73 PHE A C 1
ATOM 546 O O . PHE A 1 73 ? -2.732 11.126 -0.151 1.00 97.06 73 PHE A O 1
ATOM 553 N N . THR A 1 74 ? -4.430 10.336 -1.382 1.00 97.38 74 THR A N 1
ATOM 554 C CA . THR A 1 74 ? -5.490 11.027 -0.638 1.00 97.38 74 THR A CA 1
ATOM 555 C C . THR A 1 74 ? -6.450 9.999 -0.036 1.00 97.38 74 THR A C 1
ATOM 557 O O . THR A 1 74 ? -7.146 9.319 -0.791 1.00 97.38 74 THR A O 1
ATOM 560 N N . PRO A 1 75 ? -6.506 9.863 1.302 1.00 97.19 75 PRO A N 1
ATOM 561 C CA . PRO A 1 75 ? -7.493 9.019 1.971 1.00 97.19 75 PRO A CA 1
ATOM 562 C C . PRO A 1 75 ? -8.934 9.417 1.624 1.00 97.19 75 PRO A C 1
ATOM 564 O O . PRO A 1 75 ? -9.220 10.586 1.369 1.00 97.19 75 PRO A O 1
ATOM 567 N N . ASN A 1 76 ? -9.854 8.455 1.657 1.00 97.50 76 ASN A N 1
ATOM 568 C CA . ASN A 1 76 ? -11.282 8.670 1.416 1.00 97.50 76 ASN A CA 1
ATOM 569 C C . ASN A 1 76 ? -12.115 7.989 2.536 1.00 97.50 76 ASN A C 1
ATOM 571 O O . ASN A 1 76 ? -11.525 7.422 3.459 1.00 97.50 76 ASN A O 1
ATOM 575 N N . PRO A 1 77 ? -13.464 8.026 2.495 1.00 98.00 77 PRO A N 1
ATOM 576 C CA . PRO A 1 77 ? -14.307 7.411 3.530 1.00 98.00 77 PRO A CA 1
ATOM 577 C C . PRO A 1 77 ? -14.121 5.899 3.726 1.00 98.00 77 PRO A C 1
ATOM 579 O O . PRO A 1 77 ? -14.522 5.374 4.758 1.00 98.00 77 PRO A O 1
ATOM 582 N N . GLU A 1 78 ? -13.523 5.209 2.755 1.00 98.62 78 GLU A N 1
ATOM 583 C CA . GLU A 1 78 ? -13.271 3.768 2.777 1.00 98.62 78 GLU A CA 1
ATOM 584 C C . GLU A 1 78 ? -11.867 3.435 3.299 1.00 98.62 78 GLU A C 1
ATOM 586 O O . GLU A 1 78 ? -11.563 2.270 3.548 1.00 98.62 78 GLU A O 1
ATOM 591 N N . THR A 1 79 ? -11.006 4.432 3.531 1.00 98.56 79 THR A N 1
ATOM 592 C CA . THR A 1 79 ? -9.710 4.214 4.179 1.00 98.56 79 THR A CA 1
ATOM 593 C C . THR A 1 79 ? -9.900 3.712 5.606 1.00 98.56 79 THR A C 1
ATOM 595 O O . THR A 1 79 ? -10.590 4.336 6.413 1.00 98.56 79 THR A O 1
ATOM 598 N N . LEU A 1 80 ? -9.240 2.600 5.943 1.00 98.56 80 LEU A N 1
ATOM 599 C CA . LEU A 1 80 ? -9.217 2.105 7.316 1.00 98.56 80 LEU A CA 1
ATOM 600 C C . LEU A 1 80 ? -8.355 3.033 8.187 1.00 98.56 80 LEU A C 1
ATOM 602 O O . LEU A 1 80 ? -7.133 3.094 8.030 1.00 98.56 80 LEU A O 1
ATOM 606 N N . PHE A 1 81 ? -9.008 3.711 9.126 1.00 98.38 81 PHE A N 1
ATOM 607 C CA . PHE A 1 81 ? -8.378 4.502 10.179 1.00 98.38 81 PHE A CA 1
ATOM 608 C C . PHE A 1 81 ? -8.415 3.751 11.512 1.00 98.38 81 PHE A C 1
ATOM 610 O O . PHE A 1 81 ? -9.436 3.152 11.851 1.00 98.38 81 PHE A O 1
ATOM 617 N N . MET A 1 82 ? -7.310 3.809 12.256 1.00 98.50 82 MET A N 1
ATOM 618 C CA . MET A 1 82 ? -7.117 3.129 13.544 1.00 98.50 82 MET A CA 1
ATOM 619 C C . MET A 1 82 ? -6.700 4.148 14.609 1.00 98.50 82 MET A C 1
ATOM 621 O O . MET A 1 82 ? -5.959 5.089 14.325 1.00 98.50 82 MET A O 1
ATOM 625 N N . ASN A 1 83 ? -7.153 3.984 15.844 1.00 98.19 83 ASN A N 1
ATOM 626 C CA . ASN A 1 83 ? -6.806 4.866 16.952 1.00 98.19 83 ASN A CA 1
ATOM 627 C C . ASN A 1 83 ? -5.458 4.492 17.567 1.00 98.19 83 ASN A C 1
ATOM 629 O O . ASN A 1 83 ? -4.942 3.379 17.438 1.00 98.19 83 ASN A O 1
ATOM 633 N N . GLN A 1 84 ? -4.884 5.445 18.299 1.00 97.06 84 GLN A N 1
ATOM 634 C CA . GLN A 1 84 ? -3.744 5.158 19.155 1.00 97.06 84 GLN A CA 1
ATOM 635 C C . GLN A 1 84 ? -4.136 4.134 20.231 1.00 97.06 84 GLN A C 1
ATOM 637 O O . GLN A 1 84 ? -5.044 4.381 21.019 1.00 97.06 84 GLN A O 1
ATOM 642 N N . GLY A 1 85 ? -3.392 3.028 20.304 1.00 97.44 85 GLY A N 1
ATOM 643 C CA . GLY A 1 85 ? -3.608 1.975 21.302 1.00 97.44 85 GLY A CA 1
ATOM 644 C C . GLY A 1 85 ? -4.568 0.862 20.873 1.00 97.44 85 GLY A C 1
ATOM 645 O O . GLY A 1 85 ? -4.816 -0.037 21.676 1.00 97.44 85 GLY A O 1
ATOM 646 N N . ASP A 1 86 ? -5.073 0.882 19.636 1.00 98.56 86 ASP A N 1
ATOM 647 C CA . ASP A 1 86 ? -5.894 -0.211 19.111 1.00 98.56 86 ASP A CA 1
ATOM 648 C C . ASP A 1 86 ? -5.089 -1.516 18.969 1.00 98.56 86 ASP A C 1
ATOM 650 O O . ASP A 1 86 ? -3.903 -1.516 18.627 1.00 98.56 86 ASP A O 1
ATOM 654 N N . ASN A 1 87 ? -5.741 -2.649 19.243 1.00 98.62 87 ASN A N 1
ATOM 655 C CA . ASN A 1 87 ? -5.154 -3.977 19.102 1.00 98.62 87 ASN A CA 1
ATOM 656 C C . ASN A 1 87 ? -5.446 -4.506 17.704 1.00 98.62 87 ASN A C 1
ATOM 658 O O . ASN A 1 87 ? -6.599 -4.755 17.362 1.00 98.62 87 ASN A O 1
ATOM 662 N N . LEU A 1 88 ? -4.406 -4.725 16.907 1.00 98.69 88 LEU A N 1
ATOM 663 C CA . LEU A 1 88 ? -4.562 -5.138 15.516 1.00 98.69 88 LEU A CA 1
ATOM 664 C C . LEU A 1 88 ? -4.169 -6.602 15.320 1.00 98.69 88 LEU A C 1
ATOM 666 O O . LEU A 1 88 ? -3.144 -7.060 15.829 1.00 98.69 88 LEU A O 1
ATOM 670 N N . ARG A 1 89 ? -4.936 -7.323 14.501 1.00 98.62 89 ARG A N 1
ATOM 671 C CA . ARG A 1 89 ? -4.501 -8.574 13.875 1.00 98.62 89 ARG A CA 1
ATOM 672 C C . ARG A 1 89 ? -4.186 -8.305 12.414 1.00 98.62 89 ARG A C 1
ATOM 674 O O . ARG A 1 89 ? -5.029 -7.826 11.664 1.00 98.62 89 ARG A O 1
ATOM 681 N N . ILE A 1 90 ? -2.976 -8.672 12.008 1.00 98.25 90 ILE A N 1
ATOM 682 C CA . ILE A 1 90 ? -2.509 -8.517 10.632 1.00 98.25 90 ILE A CA 1
ATOM 683 C C . ILE A 1 90 ? -2.424 -9.889 9.984 1.00 98.25 90 ILE A C 1
ATOM 685 O O . ILE A 1 90 ? -1.763 -10.784 10.509 1.00 98.25 90 ILE A O 1
ATOM 689 N N . THR A 1 91 ? -3.065 -10.040 8.828 1.00 97.69 91 THR A N 1
ATOM 690 C CA . THR A 1 91 ? -2.947 -11.241 7.999 1.00 97.69 91 THR A CA 1
ATOM 691 C C . THR A 1 91 ? -2.356 -10.868 6.652 1.00 97.69 91 THR A C 1
ATOM 693 O O . THR A 1 91 ? -2.926 -10.063 5.918 1.00 97.69 91 THR A O 1
ATOM 696 N N . ILE A 1 92 ? -1.236 -11.492 6.302 1.00 95.19 92 ILE A N 1
ATOM 697 C CA . ILE A 1 92 ? -0.621 -11.389 4.980 1.00 95.19 92 ILE A CA 1
ATOM 698 C C . ILE A 1 92 ? -0.617 -12.792 4.392 1.00 95.19 92 ILE A C 1
ATOM 700 O O . ILE A 1 92 ? -0.070 -13.709 5.002 1.00 95.19 92 ILE A O 1
ATOM 704 N N . LYS A 1 93 ? -1.264 -12.981 3.243 1.00 93.81 93 LYS A N 1
ATOM 705 C CA . LYS A 1 93 ? -1.332 -14.294 2.594 1.00 93.81 93 LYS A CA 1
ATOM 706 C C . LYS A 1 93 ? -1.430 -14.170 1.086 1.00 93.81 93 LYS A C 1
ATOM 708 O O . LYS A 1 93 ? -1.833 -13.133 0.559 1.00 93.81 93 LYS A O 1
ATOM 713 N N . ASP A 1 94 ? -1.090 -15.252 0.406 1.00 95.12 94 ASP A N 1
ATOM 714 C CA . ASP A 1 94 ? -1.314 -15.359 -1.027 1.00 95.12 94 ASP A CA 1
ATOM 715 C C . ASP A 1 94 ? -2.776 -15.712 -1.352 1.00 95.12 94 ASP A C 1
ATOM 717 O O . ASP A 1 94 ? -3.493 -16.301 -0.536 1.00 95.12 94 ASP A O 1
ATOM 721 N N . THR A 1 95 ? -3.221 -15.339 -2.551 1.00 95.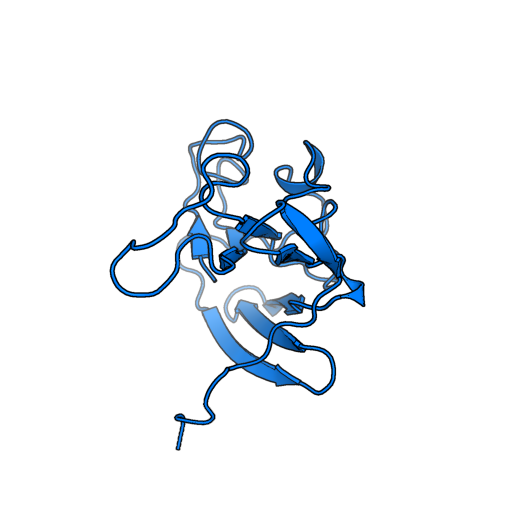06 95 THR A N 1
ATOM 722 C CA . THR A 1 95 ? -4.529 -15.704 -3.117 1.00 95.06 95 THR A CA 1
ATOM 723 C C . THR A 1 95 ? -4.386 -15.945 -4.621 1.00 95.06 95 THR A C 1
ATOM 725 O O . THR A 1 95 ? -3.422 -15.464 -5.208 1.00 95.06 95 THR A O 1
ATOM 728 N N . PRO A 1 96 ? -5.361 -16.574 -5.305 1.00 95.31 96 PRO A N 1
ATOM 729 C CA . PRO A 1 96 ? -5.299 -16.757 -6.759 1.00 95.31 96 PRO A CA 1
ATOM 730 C C . PRO A 1 96 ? -5.201 -15.463 -7.585 1.00 95.31 96 PRO A C 1
ATOM 732 O O . PRO A 1 96 ? -4.906 -15.526 -8.773 1.00 95.31 96 PRO A O 1
ATOM 735 N N . VAL A 1 97 ? -5.489 -14.298 -6.993 1.00 95.88 97 VAL A N 1
ATOM 736 C CA . VAL A 1 97 ? -5.526 -13.006 -7.700 1.00 95.88 97 VAL A CA 1
ATOM 737 C C . VAL A 1 97 ? -4.431 -12.029 -7.259 1.00 95.88 97 VAL A C 1
ATOM 739 O O . VAL A 1 97 ? -4.325 -10.947 -7.841 1.00 95.88 97 VAL A O 1
ATOM 742 N N . GLY A 1 98 ? -3.623 -12.397 -6.261 1.00 96.62 98 GLY A N 1
ATOM 743 C CA . GLY A 1 98 ? -2.507 -11.610 -5.732 1.00 96.62 98 GLY A CA 1
ATOM 744 C C . GLY A 1 98 ? -2.384 -11.692 -4.208 1.00 96.62 98 GLY A C 1
ATOM 745 O O . GLY A 1 98 ? -3.278 -12.183 -3.512 1.00 96.62 98 GLY A O 1
ATOM 746 N N . LEU A 1 99 ? -1.290 -11.154 -3.679 1.00 96.12 99 LEU A N 1
ATOM 747 C CA . LEU A 1 99 ? -1.013 -11.017 -2.256 1.00 96.12 99 LEU A CA 1
ATOM 748 C C . LEU A 1 99 ? -2.056 -10.101 -1.614 1.00 96.12 99 LEU A C 1
ATOM 750 O O . LEU A 1 99 ? -2.238 -8.956 -2.040 1.00 96.12 99 LEU A O 1
ATOM 754 N N . ILE A 1 100 ? -2.699 -10.580 -0.554 1.00 97.56 100 ILE A N 1
ATOM 755 C CA . ILE A 1 100 ? -3.627 -9.790 0.251 1.00 97.56 100 ILE A CA 1
ATOM 756 C C . ILE A 1 100 ? -2.992 -9.431 1.593 1.00 97.56 100 ILE A C 1
ATOM 758 O O . ILE A 1 100 ? -2.353 -10.260 2.242 1.00 97.56 100 ILE A O 1
ATOM 762 N N . ASN A 1 101 ? -3.200 -8.184 2.009 1.00 98.12 101 ASN A N 1
ATOM 763 C CA . ASN A 1 101 ? -2.937 -7.715 3.365 1.00 98.12 101 ASN A CA 1
ATOM 764 C C . ASN A 1 101 ? -4.282 -7.349 3.987 1.00 98.12 101 ASN A C 1
ATOM 766 O O . ASN A 1 101 ? -5.029 -6.577 3.390 1.00 98.12 101 ASN A O 1
ATOM 770 N N . ILE A 1 102 ? -4.586 -7.921 5.147 1.00 98.69 102 ILE A N 1
ATOM 771 C CA . ILE A 1 102 ? -5.811 -7.692 5.915 1.00 98.69 102 ILE A CA 1
ATOM 772 C C . ILE A 1 102 ? -5.402 -7.148 7.279 1.00 98.69 102 ILE A C 1
ATOM 774 O O . ILE A 1 102 ? -4.475 -7.672 7.902 1.00 98.69 102 ILE A O 1
ATOM 778 N N . ILE A 1 103 ? -6.107 -6.120 7.730 1.00 98.81 103 ILE A N 1
ATOM 779 C CA . ILE A 1 103 ? -6.011 -5.572 9.075 1.00 98.81 103 ILE A CA 1
ATOM 780 C C . ILE A 1 103 ? -7.382 -5.714 9.716 1.00 98.81 103 ILE A C 1
ATOM 782 O O . ILE A 1 103 ? -8.349 -5.140 9.218 1.00 98.81 103 ILE A O 1
ATOM 786 N N . ASP A 1 104 ? -7.438 -6.451 10.820 1.00 98.88 104 ASP A N 1
ATOM 787 C CA . ASP A 1 104 ? -8.582 -6.467 11.723 1.00 98.88 104 ASP A CA 1
ATOM 788 C C . ASP A 1 104 ? -8.222 -5.638 12.958 1.00 98.88 104 ASP A C 1
ATOM 790 O O . ASP A 1 104 ? -7.310 -5.993 13.710 1.00 98.88 104 ASP A O 1
ATOM 794 N N . ASP A 1 105 ? -8.926 -4.533 13.169 1.00 98.69 105 ASP A N 1
ATOM 795 C CA . ASP A 1 105 ? -8.870 -3.775 14.410 1.00 98.69 105 ASP A CA 1
ATOM 796 C C . ASP A 1 105 ? -9.787 -4.450 15.431 1.00 98.69 105 ASP A C 1
ATOM 798 O O . ASP A 1 105 ? -11.013 -4.340 15.392 1.00 98.69 105 ASP A O 1
ATOM 802 N N . LEU A 1 106 ? -9.172 -5.193 16.348 1.00 98.75 106 LEU A N 1
ATOM 803 C CA . LEU A 1 106 ? -9.861 -5.968 17.372 1.00 98.75 106 LEU A CA 1
ATOM 804 C C . LEU A 1 106 ? -10.447 -5.081 18.476 1.00 98.75 106 LEU A C 1
ATOM 806 O O . LEU A 1 106 ? -11.305 -5.551 19.221 1.00 98.75 106 LEU A O 1
ATOM 810 N N . THR A 1 107 ? -9.991 -3.829 18.600 1.00 98.69 107 THR A N 1
ATOM 811 C CA . THR A 1 107 ? -10.544 -2.873 19.564 1.00 98.69 107 THR A CA 1
ATOM 812 C C . THR A 1 107 ? -11.853 -2.290 19.043 1.00 98.69 107 THR A C 1
ATOM 814 O O . THR A 1 107 ? -12.840 -2.258 19.777 1.00 98.69 107 THR A O 1
ATOM 817 N N . THR A 1 108 ? -11.889 -1.844 17.783 1.00 98.25 108 THR A N 1
ATOM 818 C CA . THR A 1 108 ? -13.083 -1.191 17.210 1.00 98.25 108 THR A CA 1
ATOM 819 C C . THR A 1 108 ? -14.009 -2.140 16.446 1.00 98.25 108 THR A C 1
ATOM 821 O O . THR A 1 108 ? -15.158 -1.789 16.173 1.00 98.25 108 THR A O 1
ATOM 824 N N . GLY A 1 109 ? -13.529 -3.334 16.091 1.00 98.31 109 GLY A N 1
ATOM 825 C CA . GLY A 1 109 ? -14.236 -4.307 15.258 1.00 98.31 109 GLY A CA 1
ATOM 826 C C . GLY A 1 109 ? -14.241 -3.970 13.763 1.00 98.31 109 GLY A C 1
ATOM 827 O O . GLY A 1 109 ? -14.921 -4.651 12.995 1.00 98.31 109 GLY A O 1
ATOM 828 N N . LYS A 1 110 ? -13.524 -2.923 13.334 1.00 98.44 110 LYS A N 1
ATOM 829 C CA . LYS A 1 110 ? -13.387 -2.564 11.916 1.00 98.44 110 LYS A CA 1
ATOM 830 C C . LYS A 1 110 ? -12.308 -3.413 11.251 1.00 98.44 110 LYS A C 1
ATOM 832 O O . LYS A 1 110 ? -11.291 -3.726 11.860 1.00 98.44 110 LYS A O 1
ATOM 837 N N . SER A 1 111 ? -12.485 -3.692 9.965 1.00 98.75 111 SER A N 1
ATOM 838 C CA . SER A 1 111 ? -11.471 -4.370 9.159 1.00 98.75 111 SER A CA 1
ATOM 839 C C . SER A 1 111 ? -11.294 -3.681 7.819 1.00 98.75 111 SER A C 1
ATOM 841 O O . SER A 1 111 ? -12.215 -3.071 7.278 1.00 98.75 111 SER A O 1
ATOM 843 N N . GLY A 1 112 ? -10.100 -3.814 7.261 1.00 98.75 112 GLY A N 1
ATOM 844 C CA . GLY A 1 112 ? -9.787 -3.372 5.914 1.00 98.75 112 GLY A CA 1
ATOM 845 C C . GLY A 1 112 ? -8.746 -4.274 5.282 1.00 98.75 112 GLY A C 1
ATOM 846 O O . GLY A 1 112 ? -8.007 -4.985 5.961 1.00 98.75 112 GLY A O 1
ATOM 847 N N . PHE A 1 113 ? -8.688 -4.261 3.960 1.00 98.81 113 PHE A N 1
ATOM 848 C CA . PHE A 1 113 ? -7.742 -5.064 3.212 1.00 98.81 113 PHE A CA 1
ATOM 849 C C . PHE A 1 113 ? -7.287 -4.361 1.937 1.00 98.81 113 PHE A C 1
ATOM 851 O O . PHE A 1 113 ? -7.860 -3.366 1.493 1.00 98.81 113 PHE A O 1
ATOM 858 N N . MET A 1 114 ? -6.226 -4.889 1.339 1.00 98.81 114 MET A N 1
ATOM 859 C CA . MET A 1 114 ? -5.820 -4.537 -0.013 1.00 98.81 114 MET A CA 1
ATOM 860 C C . MET A 1 114 ? -5.180 -5.741 -0.694 1.00 98.81 114 MET A C 1
ATOM 862 O O . MET A 1 114 ? -4.381 -6.455 -0.083 1.00 98.81 114 MET A O 1
ATOM 866 N N . VAL A 1 115 ? -5.532 -5.952 -1.963 1.00 98.44 115 VAL A N 1
ATOM 867 C CA . VAL A 1 115 ? -4.952 -6.997 -2.813 1.00 98.44 115 VAL A CA 1
ATOM 868 C C . VAL A 1 115 ? -4.040 -6.347 -3.844 1.00 98.44 115 VAL A C 1
ATOM 870 O O . VAL A 1 115 ? -4.495 -5.502 -4.620 1.00 98.44 115 VAL A O 1
ATOM 873 N N . ALA A 1 116 ? -2.780 -6.777 -3.891 1.00 98.00 116 ALA A N 1
ATOM 874 C CA . ALA A 1 116 ? -1.808 -6.363 -4.899 1.00 98.00 116 ALA A CA 1
ATOM 875 C C . ALA A 1 116 ? -2.077 -7.047 -6.248 1.00 98.00 116 ALA A C 1
ATOM 877 O O . ALA A 1 116 ? -1.321 -7.910 -6.688 1.00 98.00 116 ALA A O 1
ATOM 878 N N . SER A 1 117 ? -3.201 -6.706 -6.876 1.00 98.19 117 SER A N 1
ATOM 879 C CA . SER A 1 117 ? -3.688 -7.364 -8.090 1.00 98.19 117 SER A CA 1
ATOM 880 C C . SER A 1 117 ? -3.686 -6.443 -9.304 1.00 98.19 117 SER A C 1
ATOM 882 O O . SER A 1 117 ? -3.968 -5.246 -9.194 1.00 98.19 117 SER A O 1
ATOM 884 N N . ALA A 1 118 ? -3.510 -7.036 -10.486 1.00 98.06 118 ALA A N 1
ATOM 885 C CA . ALA A 1 118 ? -3.710 -6.353 -11.761 1.00 98.06 118 ALA A CA 1
ATOM 886 C C . ALA A 1 118 ? -5.108 -5.711 -11.857 1.00 98.06 118 ALA A C 1
ATOM 888 O O . ALA A 1 118 ? -5.256 -4.618 -12.398 1.00 98.06 118 ALA A O 1
ATOM 889 N N . LYS A 1 119 ? -6.135 -6.359 -11.283 1.00 97.94 119 LYS A N 1
ATOM 890 C CA . LYS A 1 119 ? -7.518 -5.852 -11.246 1.00 97.94 119 LYS A CA 1
ATOM 891 C C . LYS A 1 119 ? -7.653 -4.566 -10.424 1.00 97.94 119 LYS A C 1
ATOM 893 O O . LYS A 1 119 ? -8.411 -3.686 -10.815 1.00 97.94 119 LYS A O 1
ATOM 898 N N . ASN A 1 120 ? -6.907 -4.445 -9.327 1.00 98.19 120 ASN A N 1
ATOM 899 C CA . ASN A 1 120 ? -6.838 -3.218 -8.531 1.00 98.19 120 ASN A CA 1
ATOM 900 C C . ASN A 1 120 ? -5.928 -2.149 -9.163 1.00 98.19 120 ASN A C 1
ATOM 902 O O . ASN A 1 120 ? -5.781 -1.074 -8.595 1.00 98.19 120 ASN A O 1
ATOM 906 N N . GLY A 1 121 ? -5.325 -2.414 -10.327 1.00 98.06 121 GLY A N 1
ATOM 907 C CA . GLY A 1 121 ? -4.468 -1.464 -11.037 1.00 98.06 121 GLY A CA 1
ATOM 908 C C . GLY A 1 121 ? -3.010 -1.465 -10.579 1.00 98.06 121 GLY A C 1
ATOM 909 O O . GLY A 1 121 ? -2.292 -0.508 -10.863 1.00 98.06 121 GLY A O 1
ATOM 910 N N . PHE A 1 122 ? -2.564 -2.507 -9.868 1.00 98.38 122 PHE A N 1
ATOM 911 C CA . PHE A 1 122 ? -1.143 -2.691 -9.567 1.00 98.38 122 PHE A CA 1
ATOM 912 C C . PHE A 1 122 ? -0.364 -2.986 -10.851 1.00 98.38 122 PHE A C 1
ATOM 914 O O . PHE A 1 122 ? -0.861 -3.661 -11.758 1.00 98.38 122 PHE A O 1
ATOM 921 N N . GLN A 1 123 ? 0.867 -2.483 -10.923 1.00 97.62 123 GLN A N 1
ATOM 922 C CA . GLN A 1 123 ? 1.715 -2.567 -12.107 1.00 97.62 123 GLN 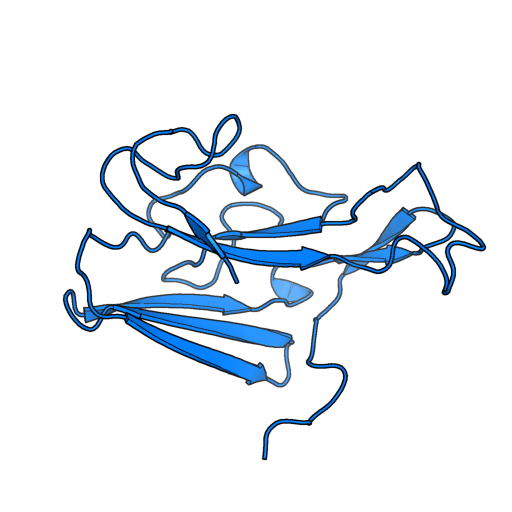A CA 1
ATOM 923 C C . GLN A 1 123 ? 3.151 -2.946 -11.754 1.00 97.62 123 GLN A C 1
ATOM 925 O O . GLN A 1 123 ? 3.683 -2.541 -10.722 1.00 97.62 123 GLN A O 1
ATOM 930 N N . SER A 1 124 ? 3.810 -3.652 -12.666 1.00 95.31 124 SER A N 1
ATOM 931 C CA . SER A 1 124 ? 5.268 -3.725 -12.714 1.00 95.31 124 SER A CA 1
ATOM 932 C C . SER A 1 124 ? 5.777 -2.931 -13.914 1.00 95.31 124 SER A C 1
ATOM 934 O O . SER A 1 124 ? 5.090 -2.840 -14.934 1.00 95.31 124 SER A O 1
ATOM 936 N N . LEU A 1 125 ? 6.960 -2.328 -13.794 1.00 93.88 125 LEU A N 1
ATOM 937 C CA . LEU A 1 125 ? 7.597 -1.607 -14.894 1.00 93.88 125 LEU A CA 1
ATOM 938 C C . LEU A 1 125 ? 8.702 -2.466 -15.495 1.00 93.88 125 LE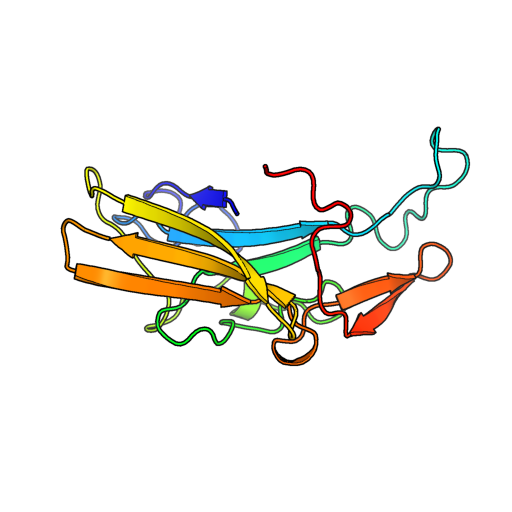U A C 1
ATOM 940 O O . LEU A 1 125 ? 9.510 -3.059 -14.782 1.00 93.88 125 LEU A O 1
ATOM 944 N N . HIS A 1 126 ? 8.765 -2.517 -16.821 1.00 91.06 126 HIS A N 1
ATOM 945 C CA . HIS A 1 126 ? 9.835 -3.237 -17.490 1.00 91.06 126 HIS A CA 1
ATOM 946 C C . HIS A 1 126 ? 11.177 -2.517 -17.295 1.00 91.06 126 HIS A C 1
ATOM 948 O O . HIS A 1 126 ? 11.350 -1.370 -17.710 1.00 91.06 126 HIS A O 1
ATOM 954 N N . VAL A 1 127 ? 12.160 -3.229 -16.735 1.00 88.81 127 VAL A N 1
ATOM 955 C CA . VAL A 1 127 ? 13.438 -2.659 -16.274 1.00 88.81 127 VAL A CA 1
ATOM 956 C C . VAL A 1 127 ? 14.161 -1.814 -17.331 1.00 88.81 127 VAL A C 1
ATOM 958 O O . VAL A 1 127 ? 14.774 -0.811 -16.998 1.00 88.81 127 VAL A O 1
ATOM 961 N N . LYS A 1 128 ? 14.068 -2.143 -18.629 1.00 89.06 128 LYS A N 1
ATOM 962 C CA . LYS A 1 128 ? 14.820 -1.424 -19.681 1.00 89.06 128 LYS A CA 1
ATOM 963 C C . LYS A 1 128 ? 14.139 -0.173 -20.233 1.00 89.06 128 LYS A C 1
ATOM 965 O O . LYS A 1 128 ? 14.829 0.702 -20.734 1.00 89.06 128 LYS A O 1
ATOM 970 N N . ASN A 1 129 ? 12.809 -0.119 -20.237 1.00 92.00 129 ASN A N 1
ATOM 971 C CA . ASN A 1 129 ? 12.062 0.928 -20.953 1.00 92.00 129 ASN A CA 1
ATOM 972 C C . ASN A 1 129 ? 10.921 1.538 -20.130 1.00 92.00 129 ASN A C 1
ATOM 974 O O . ASN A 1 129 ? 10.165 2.341 -20.665 1.00 92.00 129 ASN A O 1
ATOM 978 N N . CYS A 1 130 ? 10.781 1.140 -18.863 1.00 92.31 130 CYS A N 1
ATOM 979 C CA . CYS A 1 130 ? 9.774 1.626 -17.924 1.00 92.31 130 CYS A CA 1
ATOM 980 C C . CYS A 1 130 ? 8.319 1.449 -18.386 1.00 92.31 130 CYS A C 1
ATOM 982 O O . CYS A 1 130 ? 7.415 2.050 -17.809 1.00 92.31 130 CYS A O 1
ATOM 984 N N . SER A 1 131 ? 8.068 0.624 -19.409 1.00 94.62 131 SER A N 1
ATOM 985 C CA . SER A 1 131 ? 6.703 0.367 -19.865 1.00 94.62 131 SER A CA 1
ATOM 986 C C . SER A 1 131 ? 5.914 -0.368 -18.772 1.00 94.62 131 SER A C 1
ATOM 988 O O . SER A 1 131 ? 6.427 -1.349 -18.218 1.00 94.62 131 SER A O 1
ATOM 990 N N . PRO A 1 132 ? 4.703 0.105 -18.421 1.00 95.50 132 PRO A N 1
ATOM 991 C CA . PRO A 1 132 ? 3.902 -0.514 -17.379 1.00 95.50 132 PRO A CA 1
ATOM 992 C C . PRO A 1 132 ? 3.198 -1.769 -17.882 1.00 95.50 132 PRO A C 1
ATOM 994 O O . PRO A 1 132 ? 2.682 -1.815 -18.999 1.00 95.50 132 PRO A O 1
ATOM 997 N N . VAL A 1 133 ? 3.112 -2.766 -17.009 1.00 96.06 133 VAL A N 1
ATOM 998 C CA . VAL A 1 133 ? 2.301 -3.968 -17.193 1.00 96.06 133 VAL A CA 1
ATOM 999 C C . VAL A 1 133 ? 1.452 -4.153 -15.946 1.00 96.06 133 VAL A C 1
ATOM 1001 O O . VAL A 1 133 ? 1.993 -4.185 -14.841 1.00 96.06 133 VAL A O 1
ATOM 1004 N N . ASN A 1 134 ? 0.133 -4.287 -16.106 1.00 97.00 134 ASN A N 1
ATOM 1005 C CA . ASN A 1 134 ? -0.738 -4.647 -14.988 1.00 97.00 134 ASN A CA 1
ATOM 1006 C C . ASN A 1 134 ? -0.303 -6.007 -14.436 1.00 97.00 134 ASN A C 1
ATOM 1008 O O . ASN A 1 134 ? -0.177 -6.973 -15.189 1.00 97.00 134 ASN A O 1
ATOM 1012 N N . PHE A 1 135 ? -0.070 -6.077 -13.131 1.00 96.69 135 PHE A N 1
ATOM 1013 C CA . PHE A 1 135 ? 0.598 -7.213 -12.516 1.00 96.69 135 PHE A CA 1
ATOM 1014 C C . PHE A 1 135 ? -0.069 -7.587 -11.195 1.00 96.69 135 PHE A C 1
ATOM 1016 O O . PHE A 1 135 ? -0.338 -6.730 -10.354 1.00 96.69 135 PHE A O 1
ATOM 1023 N N . SER A 1 136 ? -0.335 -8.881 -11.019 1.00 97.44 136 SER A N 1
ATOM 1024 C CA . SER A 1 136 ? -0.719 -9.443 -9.727 1.00 97.44 136 SER A CA 1
ATOM 1025 C C . SER A 1 136 ? 0.531 -9.945 -9.022 1.00 97.44 136 SER A C 1
ATOM 1027 O O . SER A 1 136 ? 1.203 -10.851 -9.506 1.00 97.44 136 SER A O 1
ATOM 1029 N N . PHE A 1 137 ? 0.857 -9.331 -7.889 1.00 96.19 137 PHE A N 1
ATOM 1030 C CA . PHE A 1 137 ? 2.028 -9.685 -7.101 1.00 96.19 137 PHE A CA 1
ATOM 1031 C C . PHE A 1 137 ? 1.715 -10.876 -6.209 1.00 96.19 137 PHE A C 1
ATOM 1033 O O . PHE A 1 137 ? 0.727 -10.853 -5.485 1.00 96.19 137 PHE A O 1
ATOM 1040 N N . HIS A 1 138 ? 2.586 -11.876 -6.220 1.00 94.62 138 HIS A N 1
ATOM 1041 C CA . HIS A 1 138 ? 2.520 -13.057 -5.362 1.00 94.62 138 HIS A CA 1
ATOM 1042 C C . HIS A 1 138 ? 3.848 -13.205 -4.606 1.00 94.62 138 HIS A C 1
ATOM 1044 O O . HIS A 1 138 ? 4.863 -12.673 -5.070 1.00 94.62 138 HIS A O 1
ATOM 1050 N N . PRO A 1 139 ? 3.884 -13.903 -3.456 1.00 90.44 139 PRO A N 1
ATOM 1051 C CA . PRO A 1 139 ? 5.146 -14.307 -2.849 1.00 90.44 139 PRO A CA 1
ATOM 1052 C C . PRO A 1 139 ? 5.990 -15.097 -3.855 1.00 90.44 139 PRO A C 1
ATOM 1054 O O . PRO A 1 139 ? 5.533 -16.099 -4.397 1.00 90.44 139 PRO A O 1
ATOM 1057 N N . GLU A 1 140 ? 7.228 -14.663 -4.091 1.00 82.94 140 GLU A N 1
ATOM 1058 C CA . GLU A 1 140 ? 8.139 -15.342 -5.026 1.00 82.94 140 GLU A CA 1
ATOM 1059 C C . GLU A 1 140 ? 8.519 -16.746 -4.531 1.00 82.94 140 GLU A C 1
ATOM 1061 O O . GLU A 1 140 ? 8.723 -17.668 -5.319 1.00 82.94 140 GLU A O 1
ATOM 1066 N N . PHE A 1 141 ? 8.550 -16.929 -3.208 1.00 79.94 141 PHE A N 1
ATOM 1067 C CA . PHE A 1 141 ? 8.877 -18.195 -2.573 1.00 79.94 141 PHE A CA 1
ATOM 1068 C C . PHE A 1 141 ? 7.878 -18.517 -1.460 1.00 79.94 141 PHE A C 1
ATOM 1070 O O . PHE A 1 141 ? 7.601 -17.689 -0.592 1.00 79.94 141 PHE A O 1
ATOM 1077 N N . SER A 1 142 ? 7.387 -19.758 -1.434 1.00 67.50 142 SER A N 1
ATOM 1078 C CA . SER A 1 142 ? 6.591 -20.292 -0.323 1.00 67.50 142 SER A CA 1
ATOM 1079 C C . SER A 1 142 ? 7.516 -20.750 0.811 1.00 67.50 142 SER A C 1
ATOM 1081 O O . SER A 1 142 ? 7.705 -21.944 1.030 1.00 67.50 142 SER A O 1
ATOM 1083 N N . THR A 1 143 ? 8.158 -19.800 1.494 1.00 67.25 143 THR A N 1
ATOM 1084 C CA . THR A 1 143 ? 9.133 -20.084 2.567 1.00 67.25 143 THR A CA 1
ATOM 1085 C C . THR A 1 143 ? 8.520 -20.157 3.962 1.00 67.25 143 THR A C 1
ATOM 1087 O O . THR A 1 143 ? 9.188 -20.616 4.888 1.00 67.25 143 THR A O 1
ATOM 1090 N N . ALA A 1 144 ? 7.263 -19.742 4.124 1.00 62.09 144 ALA A N 1
ATOM 1091 C CA . ALA A 1 144 ? 6.527 -19.929 5.367 1.00 62.09 144 ALA A CA 1
ATOM 1092 C C . ALA A 1 144 ? 6.136 -21.411 5.512 1.00 62.09 144 ALA A C 1
ATOM 1094 O O . ALA A 1 144 ? 5.496 -21.970 4.621 1.00 62.09 144 ALA A O 1
ATOM 1095 N N . LYS A 1 145 ? 6.567 -22.038 6.611 1.00 52.09 145 LYS A N 1
ATOM 1096 C CA . LYS A 1 145 ? 6.201 -23.401 7.015 1.00 52.09 145 LYS A CA 1
ATOM 1097 C C . LYS A 1 145 ? 5.153 -23.362 8.114 1.00 52.09 145 LYS A C 1
ATOM 1099 O O . LYS A 1 145 ? 5.257 -22.447 8.961 1.00 52.09 145 LYS A O 1
#

Radius of gyration: 15.83 Å; chains: 1; bounding box: 40×40×42 Å

Foldseek 3Di:
DDKFDACFDDQVVTTQQYHFWMWDKDKDWADQADPPRPDGDPVCPRFMFIATFFLVQAGQFQRGSVGDDPSNRHDDPRTDTHGPPFDWDWDWAADPFAIKIKIQRPRVRGITMYFCGLVSNYWHADNPPRDTDSDHYYPPDPPDD

pLDDT: mean 94.47, std 6.59, range [52.09, 98.88]

Secondary structure (DSSP, 8-state):
-EEE-SSS--TTTSS-SSSS-BEEEEEEEPP-B-GGGS-B-GGGSS-EEEEE-BTTS--SS--STTT--GGGGS--TTB--B-TT--EEEEEE--TTS-EEEEEETTT--EEEEE--GGGT-EEE-TTT--EEE-----SS----